Protein AF-A0A804K0Y0-F1 (afdb_monomer)

pLDDT: mean 95.01, std 5.69, range [56.31, 98.62]

Sequence (104 aa):
MGLLTDNGPPEWHPASLELKDACRDAAAHCKEKGKNISKVALQYSLMNKEIATILVGMNSPKQVEENVTAALGLSSLGIDQELLHEVETILEPVKNQTWPSGIQ

Mean predicted aligned error: 3.05 Å

Foldseek 3Di:
DPLQFLVFDDPPDQDDPLSSVLSNVLQVLCVVVVHTRVLLVLLVVLVPPVDPDDDDDDDDPVVVVVSVCSNVCCVPVNHPPVSNVVSCVSCVVVPPPDGDDDDD

InterPro domains:
  IPR020471 Aldo-keto reductase [PTHR42686] (1-102)
  IPR023210 NADP-dependent oxidoreductase domain [PF00248] (19-71)
  IPR036812 NAD(P)-dependent oxidoreductase domain superfamily [G3DSA:3.20.20.100] (1-98)
  IPR036812 NAD(P)-dependent oxidoreductase domain superfamily [SSF51430] (2-96)

Structure (mmCIF, N/CA/C/O backbone):
data_AF-A0A804K0Y0-F1
#
_entry.id   AF-A0A804K0Y0-F1
#
loop_
_atom_site.group_PDB
_atom_site.id
_atom_site.type_symbol
_atom_site.label_atom_id
_atom_site.label_alt_id
_atom_site.label_comp_id
_atom_site.label_asym_id
_atom_site.label_entity_id
_atom_site.label_seq_id
_atom_site.pdbx_PDB_ins_code
_atom_site.Cartn_x
_atom_site.Cartn_y
_atom_site.Cartn_z
_atom_site.occupancy
_atom_site.B_iso_or_equiv
_atom_site.auth_seq_id
_atom_site.auth_comp_id
_atom_site.auth_asym_id
_atom_site.auth_atom_id
_atom_site.pdbx_PDB_model_num
ATOM 1 N N . MET A 1 1 ? 8.049 -0.816 -1.013 1.00 74.94 1 MET A N 1
ATOM 2 C CA . MET A 1 1 ? 8.321 -0.913 -2.462 1.00 74.94 1 MET A CA 1
ATOM 3 C C . MET A 1 1 ? 7.151 -0.239 -3.181 1.00 74.94 1 MET A C 1
ATOM 5 O O . MET A 1 1 ? 6.136 -0.879 -3.382 1.00 74.94 1 MET A O 1
ATOM 9 N N . GLY A 1 2 ? 7.223 1.085 -3.367 1.00 92.69 2 GLY A N 1
ATOM 10 C CA . GLY A 1 2 ? 6.100 2.042 -3.454 1.00 92.69 2 GLY A CA 1
ATOM 11 C C . GLY A 1 2 ? 5.099 1.960 -4.618 1.00 92.69 2 GLY A C 1
ATOM 12 O O . GLY A 1 2 ? 4.607 3.004 -5.023 1.00 92.69 2 GLY A O 1
ATOM 13 N N . LEU A 1 3 ? 4.773 0.774 -5.141 1.00 96.06 3 LEU A N 1
ATOM 14 C CA . LEU A 1 3 ? 3.773 0.597 -6.204 1.00 96.06 3 LEU A CA 1
ATOM 15 C C . LEU A 1 3 ? 2.431 1.267 -5.880 1.00 96.06 3 LEU A C 1
ATOM 17 O O . LEU A 1 3 ? 1.951 2.075 -6.661 1.00 96.06 3 LEU A O 1
ATOM 21 N N . LEU A 1 4 ? 1.869 0.985 -4.704 1.00 96.62 4 LEU A N 1
ATOM 22 C CA . LEU A 1 4 ? 0.617 1.584 -4.230 1.00 96.62 4 LEU A CA 1
ATOM 23 C C . LEU A 1 4 ? 0.896 2.802 -3.340 1.00 96.62 4 LEU A C 1
ATOM 25 O O . LEU A 1 4 ? 0.469 2.857 -2.188 1.00 96.62 4 LEU A O 1
ATOM 29 N N . THR A 1 5 ? 1.672 3.757 -3.855 1.00 95.56 5 THR A N 1
ATOM 30 C CA . THR A 1 5 ? 1.928 5.052 -3.205 1.00 95.56 5 THR A CA 1
ATOM 31 C C . THR A 1 5 ? 1.896 6.172 -4.236 1.00 95.56 5 THR A C 1
ATOM 33 O O . THR A 1 5 ? 2.192 5.937 -5.404 1.00 95.56 5 THR A O 1
ATOM 36 N N . ASP A 1 6 ? 1.618 7.403 -3.805 1.00 92.19 6 ASP A N 1
ATOM 37 C CA . ASP A 1 6 ? 1.505 8.558 -4.713 1.00 92.19 6 ASP A CA 1
ATOM 38 C C . ASP A 1 6 ? 2.806 8.861 -5.481 1.00 92.19 6 ASP A C 1
ATOM 40 O O . ASP A 1 6 ? 2.768 9.435 -6.566 1.00 92.19 6 ASP A O 1
ATOM 44 N N . ASN A 1 7 ? 3.958 8.477 -4.919 1.00 91.31 7 ASN A N 1
ATOM 45 C CA . ASN A 1 7 ? 5.273 8.684 -5.532 1.00 91.31 7 ASN A CA 1
ATOM 46 C C . ASN A 1 7 ? 5.698 7.529 -6.451 1.00 91.31 7 ASN A C 1
ATOM 48 O O . ASN A 1 7 ? 6.714 7.644 -7.133 1.00 91.31 7 ASN A O 1
ATOM 52 N N . GLY A 1 8 ? 4.954 6.422 -6.456 1.00 94.06 8 GLY A N 1
ATOM 53 C CA . GLY A 1 8 ? 5.306 5.229 -7.212 1.00 94.06 8 GLY A CA 1
ATOM 54 C C . GLY A 1 8 ? 6.555 4.495 -6.696 1.00 94.06 8 GLY A C 1
ATOM 55 O O . GLY A 1 8 ? 7.171 4.856 -5.682 1.00 94.06 8 GLY A O 1
ATOM 56 N N . PRO A 1 9 ? 6.922 3.386 -7.359 1.00 95.00 9 PRO A N 1
ATOM 57 C CA . PRO A 1 9 ? 8.120 2.632 -7.031 1.00 95.00 9 PRO A CA 1
ATOM 58 C C . PRO A 1 9 ? 9.383 3.321 -7.588 1.00 95.00 9 PRO A C 1
ATOM 60 O O . PRO A 1 9 ? 9.305 4.065 -8.560 1.00 95.00 9 PRO A O 1
ATOM 63 N N . PRO A 1 10 ? 10.573 3.036 -7.033 1.00 92.50 10 PRO A N 1
ATOM 64 C CA . PRO A 1 10 ? 11.835 3.479 -7.625 1.00 92.50 10 PRO A CA 1
ATOM 65 C C . PRO A 1 10 ? 12.117 2.777 -8.965 1.00 92.50 10 PRO A C 1
ATOM 67 O O . PRO A 1 10 ? 11.645 1.663 -9.198 1.00 92.50 10 PRO A O 1
ATOM 70 N N . GLU A 1 11 ? 12.968 3.378 -9.802 1.00 92.50 11 GLU A N 1
ATOM 71 C CA . GLU A 1 11 ? 13.318 2.865 -11.143 1.00 92.50 11 GLU A CA 1
ATOM 72 C C . GLU A 1 11 ? 13.789 1.402 -11.146 1.00 92.50 11 GLU A C 1
ATOM 74 O O . GLU A 1 11 ? 13.393 0.606 -11.996 1.00 92.50 11 GLU A O 1
ATOM 79 N N . TRP A 1 12 ? 14.578 1.009 -10.141 1.00 91.81 12 TRP A N 1
ATOM 80 C CA . TRP A 1 12 ? 15.135 -0.342 -10.005 1.00 91.81 12 TRP A CA 1
ATOM 81 C C . TRP A 1 12 ? 14.116 -1.413 -9.583 1.00 91.81 12 TRP A C 1
ATOM 83 O O . TRP A 1 12 ? 14.483 -2.573 -9.403 1.00 91.81 12 TRP A O 1
ATOM 93 N N . HIS A 1 13 ? 12.845 -1.061 -9.377 1.00 94.25 13 HIS A N 1
ATOM 94 C CA . HIS A 1 13 ? 11.834 -2.004 -8.907 1.00 94.25 13 HIS A CA 1
ATOM 95 C C . HIS A 1 13 ? 11.612 -3.156 -9.915 1.00 94.25 13 HIS A C 1
ATOM 97 O O . HIS A 1 13 ? 11.388 -2.878 -11.094 1.00 94.25 13 HIS A O 1
ATOM 103 N N . PRO A 1 14 ? 11.593 -4.432 -9.479 1.00 94.69 14 PRO A N 1
ATOM 104 C CA . PRO A 1 14 ? 11.593 -5.603 -10.373 1.00 94.69 14 PRO A CA 1
ATOM 105 C C . PRO A 1 14 ? 10.231 -5.962 -10.995 1.00 94.69 14 PRO A C 1
ATOM 107 O O . PRO A 1 14 ? 10.165 -6.828 -11.860 1.00 94.69 14 PRO A O 1
ATOM 110 N N . ALA A 1 15 ? 9.139 -5.332 -10.552 1.00 95.62 15 ALA A N 1
ATOM 111 C CA . ALA A 1 15 ? 7.815 -5.492 -11.164 1.00 95.62 15 ALA A CA 1
ATOM 112 C C . ALA A 1 15 ? 7.823 -5.240 -12.681 1.00 95.62 15 ALA A C 1
ATOM 114 O O . ALA A 1 15 ? 8.550 -4.366 -13.166 1.00 95.62 15 ALA A O 1
ATOM 115 N N . SER A 1 16 ? 6.960 -5.964 -13.400 1.00 95.94 16 SER A N 1
ATOM 116 C CA . SER A 1 16 ? 6.697 -5.727 -14.820 1.00 95.94 16 SER A CA 1
ATOM 117 C C . SER A 1 16 ? 6.218 -4.291 -15.059 1.00 95.94 16 SER A C 1
ATOM 119 O O . SER A 1 16 ? 5.677 -3.642 -14.159 1.00 95.94 16 SER A O 1
ATOM 121 N N . LEU A 1 17 ? 6.416 -3.790 -16.282 1.00 96.00 17 LEU A N 1
ATOM 122 C CA . LEU A 1 17 ? 5.899 -2.475 -16.674 1.00 96.00 17 LEU A CA 1
ATOM 123 C C . LEU A 1 17 ? 4.376 -2.423 -16.530 1.00 96.00 17 LEU A C 1
ATOM 125 O O . LEU A 1 17 ? 3.871 -1.492 -15.925 1.00 96.00 17 LEU A O 1
ATOM 129 N N . GLU A 1 18 ? 3.680 -3.479 -16.948 1.00 97.25 18 GLU A N 1
ATOM 130 C CA . GLU A 1 18 ? 2.226 -3.605 -16.817 1.00 97.25 18 GLU A CA 1
ATOM 131 C C . GLU A 1 18 ? 1.745 -3.454 -15.362 1.00 97.25 18 GLU A C 1
ATOM 133 O O . GLU A 1 18 ? 0.830 -2.681 -15.087 1.00 97.25 18 GLU A O 1
ATOM 138 N N . LEU A 1 19 ? 2.408 -4.115 -14.402 1.00 97.62 19 LEU A N 1
ATOM 139 C CA . LEU A 1 19 ? 2.063 -3.996 -12.982 1.00 97.62 19 LEU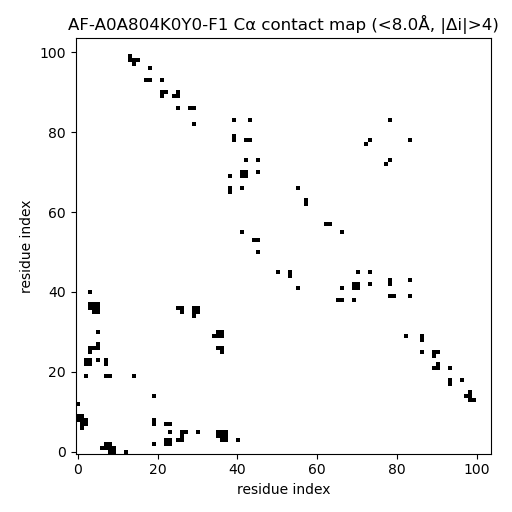 A CA 1
ATOM 140 C C . LEU A 1 19 ? 2.358 -2.594 -12.433 1.00 97.62 19 LEU A C 1
ATOM 142 O O . LEU A 1 19 ? 1.572 -2.060 -11.647 1.00 97.62 19 LEU A O 1
ATOM 146 N N . LYS A 1 20 ? 3.479 -1.983 -12.839 1.00 97.50 20 LYS A N 1
ATOM 147 C CA . LYS A 1 20 ? 3.813 -0.598 -12.467 1.00 97.50 20 LYS A CA 1
ATOM 148 C C . LYS A 1 20 ? 2.786 0.389 -13.021 1.00 97.50 20 LYS A C 1
ATOM 150 O O . LYS A 1 20 ? 2.375 1.290 -12.294 1.00 97.50 20 LYS A O 1
ATOM 155 N N . ASP A 1 21 ? 2.378 0.201 -14.272 1.00 97.50 21 ASP A N 1
ATOM 156 C CA . ASP A 1 21 ? 1.419 1.048 -14.973 1.00 97.50 21 ASP A CA 1
ATOM 157 C C . ASP A 1 21 ? 0.040 0.971 -14.314 1.00 97.50 21 ASP A C 1
ATOM 159 O O . ASP A 1 21 ? -0.480 2.000 -13.893 1.00 97.50 21 ASP A O 1
ATOM 163 N N . ALA A 1 22 ? -0.487 -0.234 -14.082 1.00 98.31 22 ALA A N 1
ATOM 164 C CA . ALA A 1 22 ? -1.767 -0.417 -13.399 1.00 98.31 22 ALA A CA 1
ATOM 165 C C . ALA A 1 22 ? -1.775 0.190 -11.980 1.00 98.31 22 ALA A C 1
ATOM 167 O O . ALA A 1 22 ? -2.738 0.846 -11.578 1.00 98.31 22 ALA A O 1
ATOM 168 N N . CYS A 1 23 ? -0.685 0.034 -11.215 1.00 98.12 23 CYS A N 1
ATOM 169 C CA . CYS A 1 23 ? -0.574 0.646 -9.887 1.00 98.12 23 CYS A CA 1
ATOM 170 C C . CYS A 1 23 ? -0.514 2.180 -9.952 1.00 98.12 23 CYS A C 1
ATOM 172 O O . CYS A 1 23 ? -1.108 2.852 -9.105 1.00 98.12 23 CYS A O 1
ATOM 174 N N . ARG A 1 24 ? 0.180 2.743 -10.950 1.00 97.94 24 ARG A N 1
ATOM 175 C CA . ARG A 1 24 ? 0.213 4.192 -11.185 1.00 97.94 24 ARG A CA 1
ATOM 176 C C . ARG A 1 24 ? -1.173 4.716 -11.546 1.00 97.94 24 ARG A C 1
ATOM 178 O O . ARG A 1 24 ? -1.573 5.747 -11.010 1.00 97.94 24 ARG A O 1
ATOM 185 N N . ASP A 1 25 ? -1.897 4.018 -12.410 1.00 98.38 25 ASP A N 1
ATOM 186 C CA . ASP A 1 25 ? -3.229 4.426 -12.853 1.00 98.38 25 ASP A CA 1
ATOM 187 C C . ASP A 1 25 ? -4.222 4.385 -11.679 1.00 98.38 25 ASP A C 1
ATOM 189 O O . ASP A 1 25 ? -4.974 5.337 -11.464 1.00 98.38 25 ASP A O 1
ATOM 193 N N . ALA A 1 26 ? -4.138 3.364 -10.818 1.00 98.62 26 ALA A N 1
ATOM 194 C CA . ALA A 1 26 ? -4.914 3.306 -9.580 1.00 98.62 26 ALA A CA 1
ATOM 195 C C . ALA A 1 26 ? -4.569 4.462 -8.620 1.00 98.62 26 ALA A C 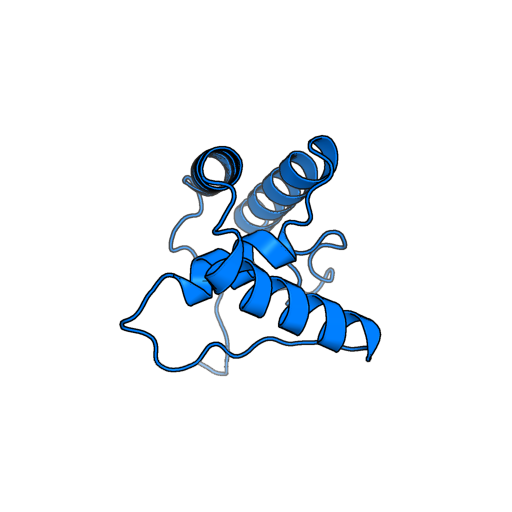1
ATOM 197 O O . ALA A 1 26 ? -5.459 5.048 -7.993 1.00 98.62 26 ALA A O 1
ATOM 198 N N . ALA A 1 27 ? -3.282 4.810 -8.498 1.00 98.44 27 ALA A N 1
ATOM 199 C CA . ALA A 1 27 ? -2.834 5.920 -7.658 1.00 98.44 27 ALA A CA 1
ATOM 200 C C . ALA A 1 27 ? -3.338 7.270 -8.189 1.00 98.44 27 ALA A C 1
ATOM 202 O O . ALA A 1 27 ? -3.813 8.101 -7.410 1.00 98.44 27 ALA A O 1
ATOM 203 N N . ALA A 1 28 ? -3.283 7.470 -9.508 1.00 98.25 28 ALA A N 1
ATOM 204 C CA . ALA A 1 28 ? -3.818 8.651 -10.175 1.00 98.25 28 ALA A CA 1
ATOM 205 C C . ALA A 1 28 ? -5.332 8.779 -9.951 1.00 98.25 28 ALA A C 1
ATOM 207 O O . ALA A 1 28 ? -5.783 9.832 -9.504 1.00 98.25 28 ALA A O 1
ATOM 208 N N . HIS A 1 29 ? -6.085 7.690 -10.132 1.00 98.50 29 HIS A N 1
ATOM 209 C CA . HIS A 1 29 ? -7.529 7.646 -9.882 1.00 98.50 29 HIS A CA 1
ATOM 210 C C . HIS A 1 29 ? -7.890 8.024 -8.438 1.00 98.50 29 HI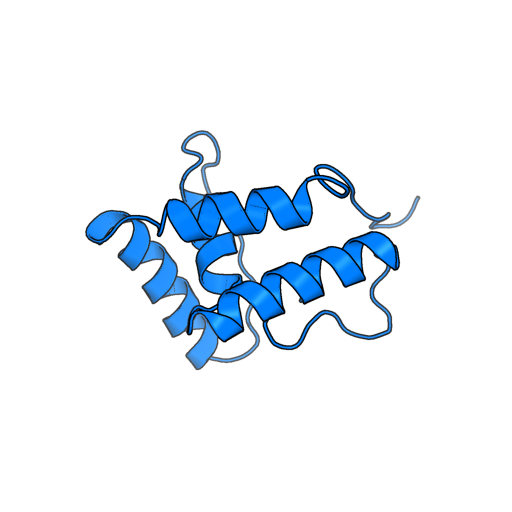S A C 1
ATOM 212 O O . HIS A 1 29 ? -8.749 8.874 -8.197 1.00 98.50 29 HIS A O 1
ATOM 218 N N . CYS A 1 30 ? -7.180 7.466 -7.448 1.00 98.19 30 CYS A N 1
ATOM 219 C CA . CYS A 1 30 ? -7.362 7.862 -6.048 1.00 98.19 30 CYS A CA 1
ATOM 220 C C . CYS A 1 30 ? -7.097 9.360 -5.845 1.00 98.19 30 CYS A C 1
ATOM 222 O O . CYS A 1 30 ? -7.882 10.049 -5.184 1.00 98.19 30 CYS A O 1
ATOM 224 N N . LYS A 1 31 ? -6.007 9.872 -6.427 1.00 97.75 31 LYS A N 1
ATOM 225 C CA . LYS A 1 31 ? -5.590 11.269 -6.290 1.00 97.75 31 LYS A CA 1
ATOM 226 C C . LYS A 1 31 ? -6.596 12.240 -6.910 1.00 97.75 31 LYS A C 1
ATOM 228 O O . LYS A 1 31 ? -6.879 13.267 -6.295 1.00 97.75 31 LYS A O 1
ATOM 233 N N . GLU A 1 32 ? -7.167 11.914 -8.068 1.00 97.88 32 GLU A N 1
ATOM 234 C CA . GLU A 1 32 ? -8.231 12.698 -8.717 1.00 97.88 32 GLU A CA 1
ATOM 235 C C . GLU A 1 32 ? -9.473 12.835 -7.827 1.00 97.88 32 GLU A C 1
ATOM 237 O O . GLU A 1 32 ? -10.115 13.885 -7.804 1.00 97.88 32 GLU A O 1
ATOM 242 N N . LYS A 1 33 ? -9.754 11.817 -7.008 1.00 97.44 33 LYS A N 1
ATOM 243 C CA . LYS A 1 33 ? -10.833 11.829 -6.008 1.00 97.44 33 LYS A CA 1
ATOM 244 C C . LYS A 1 33 ? -10.432 12.438 -4.658 1.00 97.44 33 LYS A C 1
ATOM 246 O O . LYS A 1 33 ? -11.213 12.395 -3.705 1.00 97.44 33 LYS A O 1
ATOM 251 N N . GLY A 1 34 ? -9.225 12.996 -4.541 1.00 97.06 34 GLY A N 1
ATOM 252 C CA . GLY A 1 34 ? -8.706 13.565 -3.293 1.00 97.06 34 GLY A CA 1
ATOM 253 C C . GLY A 1 34 ? -8.420 12.514 -2.215 1.00 97.06 34 GLY A C 1
ATOM 254 O O . GLY A 1 34 ? -8.488 12.808 -1.019 1.00 97.06 34 GLY A O 1
ATOM 255 N N . LYS A 1 35 ? -8.141 11.272 -2.620 1.00 96.69 35 LYS A N 1
ATOM 256 C CA . LYS A 1 35 ? -7.881 10.127 -1.742 1.00 96.69 35 LYS A CA 1
ATOM 257 C C . LYS A 1 35 ? -6.445 9.640 -1.943 1.00 96.69 35 LYS A C 1
ATOM 259 O O . LYS A 1 35 ? -5.842 9.838 -2.989 1.00 96.69 35 LYS A O 1
ATOM 264 N N . ASN A 1 36 ? -5.887 9.003 -0.917 1.00 95.94 36 ASN A N 1
ATOM 265 C CA . ASN A 1 36 ? -4.533 8.451 -0.957 1.00 95.94 36 ASN A CA 1
ATOM 266 C C . ASN A 1 36 ? -4.603 6.930 -1.121 1.00 95.94 36 ASN A C 1
ATOM 268 O O . ASN A 1 36 ? -5.220 6.251 -0.295 1.00 95.94 36 ASN A O 1
ATOM 272 N N . ILE A 1 37 ? -3.951 6.396 -2.154 1.00 97.81 37 ILE A N 1
ATOM 273 C CA . ILE A 1 37 ? -4.003 4.960 -2.458 1.00 97.81 37 ILE A CA 1
ATOM 274 C C . ILE A 1 37 ? -3.361 4.097 -1.367 1.00 97.81 37 ILE A C 1
ATOM 276 O O . ILE A 1 37 ? -3.863 3.019 -1.059 1.00 97.81 37 ILE A O 1
ATOM 280 N N . SER A 1 38 ? -2.309 4.589 -0.709 1.00 96.94 38 SER A N 1
ATOM 281 C CA . SER A 1 38 ? -1.632 3.871 0.381 1.00 96.94 38 SER A CA 1
ATOM 282 C C . SER A 1 38 ? -2.584 3.628 1.556 1.00 96.94 38 SER A C 1
ATOM 284 O O . SER A 1 38 ? -2.567 2.551 2.154 1.00 96.94 38 SER A O 1
ATOM 286 N N . LYS A 1 39 ? -3.469 4.594 1.853 1.00 97.00 39 LYS A N 1
ATOM 287 C CA . LYS A 1 39 ? -4.537 4.420 2.849 1.00 97.00 39 LYS A CA 1
ATOM 288 C C . LYS A 1 39 ? -5.505 3.313 2.431 1.00 97.00 39 LYS A C 1
ATOM 290 O O . LYS A 1 39 ? -5.794 2.446 3.250 1.00 97.00 39 LYS A O 1
ATOM 295 N N . VAL A 1 40 ? -5.986 3.328 1.186 1.00 97.69 40 VAL A N 1
ATOM 296 C CA . VAL A 1 40 ? -6.918 2.307 0.668 1.00 97.69 40 VAL A CA 1
ATOM 297 C C . VAL A 1 40 ? -6.282 0.918 0.739 1.00 97.69 40 VAL A C 1
ATOM 299 O O . VAL A 1 40 ? -6.888 -0.002 1.279 1.00 97.69 40 VAL A O 1
ATOM 302 N N . ALA A 1 41 ? -5.030 0.784 0.295 1.00 97.25 41 ALA A N 1
ATOM 303 C CA . ALA A 1 41 ? -4.286 -0.474 0.310 1.00 97.25 41 ALA A CA 1
ATOM 304 C C . ALA A 1 41 ? -4.089 -1.032 1.733 1.00 97.25 41 ALA A C 1
ATOM 306 O O . ALA A 1 41 ? -4.281 -2.230 1.973 1.00 97.25 41 ALA A O 1
ATOM 307 N N . LEU A 1 42 ? -3.745 -0.171 2.699 1.00 97.19 42 LEU A N 1
ATOM 308 C CA . LEU A 1 42 ? -3.603 -0.574 4.100 1.00 97.19 42 LEU A CA 1
ATOM 309 C C . LEU A 1 42 ? -4.948 -1.002 4.702 1.00 97.19 42 LEU A C 1
ATOM 311 O O . LEU A 1 42 ? -5.029 -2.045 5.349 1.00 97.19 42 LEU A O 1
ATOM 315 N N . GLN A 1 43 ? -6.008 -0.224 4.470 1.00 97.69 43 GLN A N 1
ATOM 316 C CA . GLN A 1 43 ? -7.345 -0.547 4.968 1.00 97.69 43 GLN A CA 1
ATOM 317 C C . GLN A 1 43 ? -7.871 -1.857 4.367 1.00 97.69 43 GLN A C 1
ATOM 319 O O . GLN A 1 43 ? -8.343 -2.708 5.116 1.00 97.69 43 GLN A O 1
ATOM 324 N N . TYR A 1 44 ? -7.709 -2.064 3.058 1.00 97.19 44 TYR A N 1
ATOM 325 C CA . TYR A 1 44 ? -8.049 -3.319 2.381 1.00 97.19 44 TYR A CA 1
ATOM 326 C C . TYR A 1 44 ? -7.338 -4.518 3.024 1.00 97.19 44 TYR A C 1
ATOM 328 O O . TYR A 1 44 ? -7.973 -5.511 3.375 1.00 97.19 44 TYR A O 1
ATOM 336 N N . SER A 1 45 ? -6.032 -4.393 3.280 1.00 96.31 45 SER A N 1
ATOM 337 C CA . SER A 1 45 ? -5.243 -5.458 3.915 1.00 96.31 45 SER A CA 1
ATOM 338 C C . SER A 1 45 ? -5.759 -5.815 5.319 1.00 96.31 45 SER A C 1
ATOM 340 O O . SER A 1 45 ? -5.804 -6.986 5.684 1.0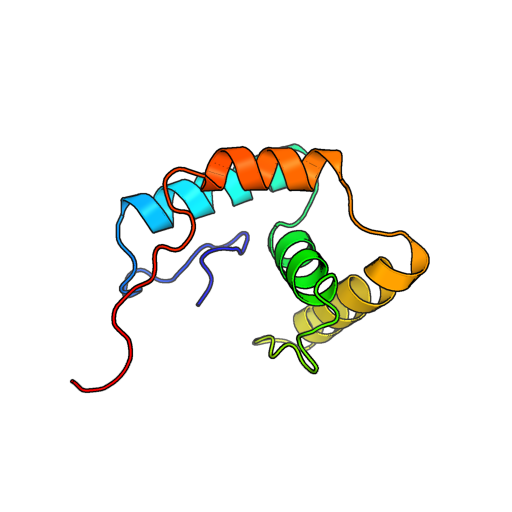0 96.31 45 SER A O 1
ATOM 342 N N . LEU A 1 46 ? -6.202 -4.820 6.096 1.00 97.00 46 LEU A N 1
ATOM 343 C CA . LEU A 1 46 ? -6.742 -4.987 7.457 1.00 97.00 46 LEU A CA 1
ATOM 344 C C . LEU A 1 46 ? -8.194 -5.507 7.508 1.00 97.00 46 LEU A C 1
ATOM 346 O O . LEU A 1 46 ? -8.694 -5.877 8.584 1.00 97.00 46 LEU A O 1
ATOM 350 N N . MET A 1 47 ? -8.907 -5.517 6.377 1.00 96.06 47 MET A N 1
ATOM 351 C CA . MET A 1 47 ? -10.256 -6.086 6.306 1.00 96.06 47 MET A CA 1
ATOM 352 C C . MET A 1 47 ? -10.239 -7.610 6.413 1.00 96.06 47 MET A C 1
ATOM 354 O O . MET A 1 47 ? -11.176 -8.177 6.978 1.00 96.06 47 MET A O 1
ATOM 358 N N . ASN A 1 48 ? -9.177 -8.270 5.939 1.00 95.50 48 ASN A N 1
ATOM 359 C CA . ASN A 1 48 ? -9.054 -9.719 6.035 1.00 95.50 48 ASN A CA 1
ATOM 360 C C . ASN A 1 48 ? -8.743 -10.152 7.480 1.00 95.50 48 ASN A C 1
ATOM 362 O O . ASN A 1 48 ? -7.625 -9.994 7.966 1.00 95.50 48 ASN A O 1
ATOM 366 N N . LYS A 1 49 ? -9.741 -10.730 8.161 1.00 94.00 49 LYS A N 1
ATOM 367 C CA . LYS A 1 49 ? -9.634 -11.176 9.562 1.00 94.00 49 LYS A CA 1
ATOM 368 C C . LYS A 1 49 ? -8.864 -12.484 9.751 1.00 94.00 49 LYS A C 1
ATOM 370 O O . LYS A 1 49 ? -8.550 -12.817 10.889 1.00 94.00 49 LYS A O 1
ATOM 375 N N . GLU A 1 50 ? -8.536 -13.196 8.675 1.00 97.69 50 GLU A N 1
ATOM 376 C CA . GLU A 1 50 ? -7.684 -14.391 8.729 1.00 97.69 50 GLU A CA 1
ATOM 377 C C . GLU A 1 50 ? -6.193 -14.034 8.857 1.00 97.69 50 GLU A C 1
ATOM 379 O O . GLU A 1 50 ? -5.385 -14.863 9.276 1.00 97.69 50 GLU A O 1
ATOM 384 N N . ILE A 1 51 ? -5.815 -12.789 8.541 1.00 96.06 51 ILE A N 1
ATOM 385 C CA . ILE A 1 51 ? -4.440 -12.298 8.652 1.00 96.06 51 ILE A CA 1
ATOM 386 C C . ILE A 1 51 ? -4.257 -11.602 10.006 1.00 96.06 51 ILE A C 1
ATOM 388 O O . ILE A 1 51 ? -4.819 -10.540 10.261 1.00 96.06 51 ILE A O 1
ATOM 392 N N . ALA A 1 52 ? -3.433 -12.189 10.879 1.00 96.88 52 ALA A N 1
ATOM 393 C CA . ALA A 1 52 ? -3.253 -11.706 12.251 1.00 96.88 52 ALA A CA 1
ATOM 394 C C . ALA A 1 52 ? -2.527 -10.352 12.355 1.00 96.88 52 ALA A C 1
ATOM 396 O O . ALA A 1 52 ? -2.766 -9.594 13.294 1.00 96.88 52 ALA A O 1
ATOM 397 N N . THR A 1 53 ? -1.609 -10.055 11.430 1.00 96.38 53 THR A N 1
ATOM 398 C CA . THR A 1 53 ? -0.829 -8.812 11.447 1.00 96.38 53 THR A CA 1
ATOM 399 C C . THR A 1 53 ? -0.481 -8.347 10.039 1.00 96.38 53 THR A C 1
ATOM 401 O O . THR A 1 53 ? -0.203 -9.165 9.163 1.00 96.38 53 THR A O 1
ATOM 404 N N . ILE A 1 54 ? -0.464 -7.029 9.838 1.00 95.69 54 ILE A N 1
ATOM 405 C CA . ILE A 1 54 ? -0.071 -6.382 8.583 1.00 95.69 54 ILE A CA 1
ATOM 406 C C . ILE A 1 54 ? 1.213 -5.595 8.833 1.00 95.69 54 ILE A C 1
ATOM 408 O O . ILE A 1 54 ? 1.235 -4.659 9.631 1.00 95.69 54 ILE A O 1
ATOM 412 N N . LEU A 1 55 ? 2.288 -5.969 8.140 1.00 95.88 55 LEU A N 1
ATOM 413 C CA . LEU A 1 55 ? 3.553 -5.244 8.186 1.00 95.88 55 LEU A CA 1
ATOM 414 C C . LEU A 1 55 ? 3.535 -4.110 7.156 1.00 95.88 55 LEU A C 1
ATOM 416 O O . LEU A 1 55 ? 3.451 -4.359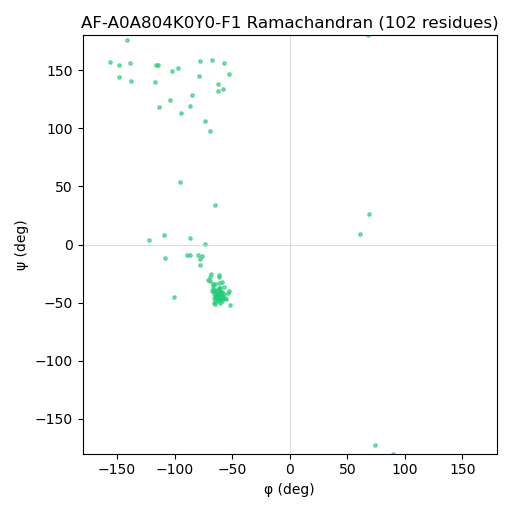 5.955 1.00 95.88 55 LEU A O 1
ATOM 420 N N . VAL A 1 56 ? 3.663 -2.868 7.621 1.00 94.94 56 VAL A N 1
ATOM 421 C CA . VAL A 1 56 ? 3.734 -1.674 6.770 1.00 94.94 56 VAL A CA 1
ATOM 422 C C . VAL A 1 56 ? 5.088 -0.983 6.934 1.00 94.94 56 VAL A C 1
ATOM 424 O O . VAL A 1 56 ? 5.631 -0.912 8.033 1.00 94.94 56 VAL A O 1
ATOM 427 N N . GLY A 1 57 ? 5.656 -0.501 5.827 1.00 92.69 57 GLY A N 1
ATOM 428 C CA . GLY A 1 57 ? 6.919 0.240 5.808 1.00 92.69 57 GLY A CA 1
ATOM 429 C C . GLY A 1 57 ? 6.705 1.754 5.794 1.0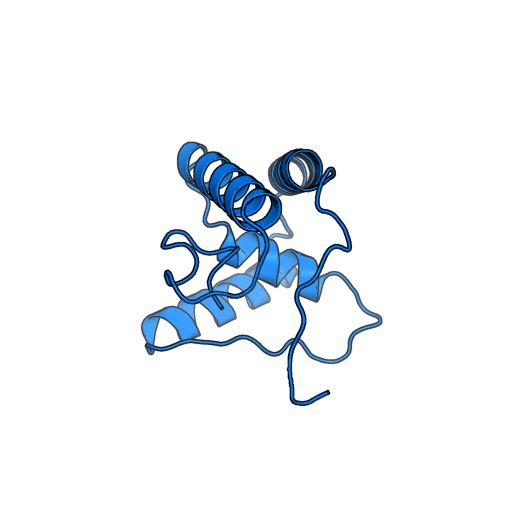0 92.69 57 GLY A C 1
ATOM 430 O O . GLY A 1 57 ? 5.705 2.240 5.273 1.00 92.69 57 GLY A O 1
ATOM 431 N N . MET A 1 58 ? 7.662 2.500 6.343 1.00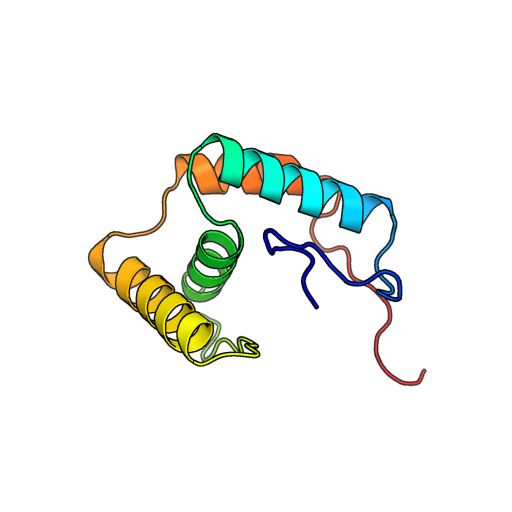 93.88 58 MET A N 1
ATOM 432 C CA . MET A 1 58 ? 7.668 3.966 6.370 1.00 93.88 58 MET A CA 1
ATOM 433 C C . MET A 1 58 ? 9.099 4.496 6.512 1.00 93.88 58 MET A C 1
ATOM 435 O O . MET A 1 58 ? 9.972 3.779 7.002 1.00 93.88 58 MET A O 1
ATOM 439 N N . ASN A 1 59 ? 9.347 5.737 6.090 1.00 92.06 59 ASN A N 1
ATOM 440 C CA . ASN A 1 59 ? 10.662 6.386 6.194 1.00 92.06 59 ASN A CA 1
ATOM 441 C C . ASN A 1 59 ? 10.644 7.707 6.983 1.00 92.06 59 ASN A C 1
ATOM 443 O O . ASN A 1 59 ? 11.666 8.385 7.068 1.00 92.06 59 ASN A O 1
ATOM 447 N N . SER A 1 60 ? 9.495 8.084 7.550 1.00 95.56 60 SER A N 1
ATOM 448 C CA . SER A 1 60 ? 9.340 9.311 8.330 1.00 95.56 60 SER A CA 1
ATOM 449 C C . SER A 1 60 ? 8.298 9.150 9.443 1.00 95.56 60 SER A C 1
ATOM 451 O O . SER A 1 60 ? 7.366 8.358 9.288 1.00 95.56 60 SER A O 1
ATOM 453 N N . PRO A 1 61 ? 8.396 9.928 10.539 1.00 98.00 61 PRO A N 1
ATOM 454 C CA . PRO A 1 61 ? 7.380 9.939 11.595 1.00 98.00 61 PRO A CA 1
ATOM 455 C C . PRO A 1 61 ? 5.977 10.292 11.085 1.00 98.00 61 PRO A C 1
ATOM 457 O O . PRO A 1 61 ? 5.002 9.675 11.493 1.00 98.00 61 PRO A O 1
ATOM 460 N N . LYS A 1 62 ? 5.873 11.210 10.116 1.00 96.81 62 LYS A N 1
ATOM 461 C CA . LYS A 1 62 ? 4.596 11.583 9.489 1.00 96.81 62 LYS A CA 1
ATOM 462 C C . LYS A 1 62 ? 3.875 10.377 8.878 1.00 96.81 62 LYS A C 1
ATOM 464 O O . LYS A 1 62 ? 2.677 10.214 9.063 1.00 96.81 62 LYS A O 1
ATOM 469 N N . GLN A 1 63 ? 4.608 9.493 8.203 1.00 95.75 63 GLN A N 1
ATOM 470 C CA . GLN A 1 63 ? 4.030 8.274 7.634 1.00 95.75 63 GLN A CA 1
ATOM 471 C C . GLN A 1 63 ? 3.602 7.260 8.704 1.00 95.75 63 GLN A C 1
ATOM 473 O O . GLN A 1 63 ? 2.666 6.499 8.473 1.00 95.75 63 GLN A O 1
ATOM 478 N N . VAL A 1 64 ? 4.243 7.253 9.882 1.00 97.31 64 VAL A N 1
ATOM 479 C CA . VAL A 1 64 ? 3.765 6.461 11.031 1.00 97.31 64 VAL A CA 1
ATOM 480 C C . VAL A 1 64 ? 2.361 6.930 11.412 1.00 97.31 64 VAL A C 1
ATOM 482 O O . VAL A 1 64 ? 1.445 6.115 11.507 1.00 97.31 64 VAL A O 1
ATOM 485 N N . GLU A 1 65 ? 2.181 8.241 11.580 1.00 98.06 65 GLU A N 1
ATOM 486 C CA . GLU A 1 65 ? 0.892 8.841 11.939 1.00 98.06 65 GLU A CA 1
ATOM 487 C C . GLU A 1 65 ? -0.177 8.578 10.871 1.00 98.06 65 GLU A C 1
ATOM 489 O O . GLU A 1 65 ? -1.307 8.213 11.205 1.00 98.06 65 GLU A O 1
ATOM 494 N N . GLU A 1 66 ? 0.177 8.693 9.588 1.00 96.50 66 GLU A N 1
ATOM 495 C CA . GLU A 1 66 ? -0.719 8.400 8.463 1.00 96.50 66 GLU A CA 1
ATOM 496 C C . GLU A 1 66 ? -1.163 6.926 8.457 1.00 96.50 66 GLU A C 1
ATOM 498 O O . GLU A 1 66 ? -2.360 6.646 8.335 1.00 96.50 66 GLU A O 1
ATOM 503 N N . ASN A 1 67 ? -0.235 5.984 8.669 1.00 96.81 67 ASN A N 1
ATOM 504 C CA . ASN A 1 67 ? -0.531 4.549 8.740 1.00 96.81 67 ASN A CA 1
ATOM 505 C C . ASN A 1 67 ? -1.433 4.204 9.937 1.00 96.81 67 ASN A C 1
ATOM 507 O O . ASN A 1 67 ? -2.422 3.483 9.783 1.00 96.81 67 ASN A O 1
ATOM 511 N N . VAL A 1 68 ? -1.135 4.743 11.125 1.00 97.25 68 VAL A N 1
ATOM 512 C CA . VAL A 1 68 ? -1.959 4.539 12.331 1.00 97.25 68 VAL A CA 1
ATOM 513 C C . VAL A 1 68 ? -3.356 5.128 12.132 1.00 97.25 68 VAL A C 1
ATOM 515 O O . VAL A 1 68 ? -4.354 4.470 12.429 1.00 97.25 68 VAL A O 1
ATOM 518 N N . THR A 1 69 ? -3.447 6.331 11.564 1.00 97.50 69 THR A N 1
ATOM 519 C CA . THR A 1 69 ? -4.728 6.992 11.275 1.00 97.50 69 THR A CA 1
ATOM 520 C C . THR A 1 69 ? -5.561 6.189 10.278 1.00 97.50 69 THR A C 1
ATOM 522 O O . THR A 1 69 ? -6.765 6.022 10.476 1.00 97.50 69 THR A O 1
ATOM 525 N N . ALA A 1 70 ? -4.946 5.651 9.222 1.00 96.56 70 ALA A N 1
ATOM 526 C CA . ALA A 1 70 ? -5.621 4.786 8.258 1.00 96.56 70 ALA A CA 1
ATOM 527 C C . ALA A 1 70 ? -6.173 3.506 8.914 1.00 96.56 70 ALA A C 1
ATOM 529 O O . ALA A 1 70 ? -7.333 3.151 8.680 1.00 96.56 70 ALA A O 1
ATOM 530 N N . ALA A 1 71 ? -5.380 2.859 9.775 1.00 96.38 71 ALA A N 1
ATOM 531 C CA . ALA A 1 71 ? -5.776 1.648 10.490 1.00 96.38 71 ALA A CA 1
ATOM 532 C C . ALA A 1 71 ? -6.935 1.895 11.474 1.00 96.38 71 ALA A C 1
ATOM 534 O O . ALA A 1 71 ? -7.940 1.185 11.437 1.00 96.38 71 ALA A O 1
ATOM 535 N N . LEU A 1 72 ? -6.844 2.932 12.313 1.00 96.56 72 LEU A N 1
ATOM 536 C CA . LEU A 1 72 ? -7.913 3.302 13.253 1.00 96.56 72 LEU A CA 1
ATOM 537 C C . LEU A 1 72 ? -9.174 3.803 12.529 1.00 96.56 72 LEU A C 1
ATOM 539 O O . LEU A 1 72 ? -10.302 3.545 12.962 1.00 96.56 72 LEU A O 1
ATOM 543 N N . GLY A 1 73 ? -8.983 4.491 11.402 1.00 95.25 73 GLY A N 1
ATOM 544 C CA . GLY A 1 73 ? -10.057 4.964 10.537 1.00 95.25 73 GLY A CA 1
ATOM 545 C C . GLY A 1 73 ? -10.897 3.827 9.958 1.00 95.25 73 GLY A C 1
ATOM 546 O O . GLY A 1 73 ? -12.102 3.994 9.817 1.00 95.25 73 GLY A O 1
ATOM 547 N N . LEU A 1 74 ? -10.310 2.655 9.687 1.00 94.25 74 LEU A N 1
ATOM 548 C CA . LEU A 1 74 ? -11.072 1.497 9.203 1.00 94.25 74 LEU A CA 1
ATOM 549 C C . LEU A 1 74 ? -12.105 1.021 10.231 1.00 94.25 74 LEU A C 1
ATOM 551 O O . LEU A 1 74 ? -13.255 0.784 9.878 1.00 94.25 74 LEU A O 1
ATOM 555 N N . SER A 1 75 ? -11.712 0.903 11.501 1.00 88.62 75 SER A N 1
ATOM 556 C CA . SER A 1 75 ? -12.599 0.416 12.567 1.00 88.62 75 SER A CA 1
ATOM 557 C C . SER A 1 75 ? -13.734 1.386 12.905 1.00 88.62 75 SER A C 1
ATOM 559 O O . SER A 1 75 ? -14.761 0.961 13.422 1.00 88.62 75 SER A O 1
ATOM 561 N N . SER A 1 76 ? -13.538 2.682 12.652 1.00 90.88 76 SER A N 1
ATOM 562 C CA . SER A 1 76 ? -14.477 3.745 13.032 1.00 90.88 76 SER A CA 1
ATOM 563 C C . SER A 1 76 ? -15.349 4.228 11.872 1.00 90.88 76 SER A C 1
ATOM 565 O O . SER A 1 76 ? -16.553 4.393 12.044 1.00 90.88 76 SER A O 1
ATOM 567 N N . LEU A 1 77 ? -14.753 4.455 10.701 1.00 90.81 77 LEU A N 1
ATOM 568 C CA . LEU A 1 77 ? -15.404 5.046 9.526 1.00 90.81 77 LEU A CA 1
ATOM 569 C C . LEU A 1 77 ? -15.636 4.032 8.399 1.00 90.81 77 LEU A C 1
ATOM 571 O O . LEU A 1 77 ? -16.346 4.337 7.444 1.00 90.81 77 LEU A O 1
ATOM 575 N N . GLY A 1 78 ? -15.034 2.845 8.490 1.00 93.00 78 GLY A N 1
ATOM 576 C CA . GLY A 1 78 ? -15.003 1.888 7.392 1.00 93.00 78 GLY A CA 1
ATOM 577 C C . GLY A 1 78 ? -14.031 2.289 6.279 1.00 93.00 78 GLY A C 1
ATOM 578 O O . GLY A 1 78 ? -13.231 3.224 6.400 1.00 93.00 78 GLY A O 1
ATOM 579 N N . ILE A 1 79 ? -14.088 1.533 5.184 1.00 95.69 79 ILE A N 1
ATOM 580 C CA . ILE A 1 79 ? -13.403 1.850 3.929 1.00 95.69 79 ILE A CA 1
ATOM 581 C C . ILE A 1 79 ? -14.412 2.428 2.933 1.00 95.69 79 ILE A C 1
ATOM 583 O O . ILE A 1 79 ? -15.593 2.078 2.950 1.00 95.69 79 ILE A O 1
ATOM 587 N N . ASP A 1 80 ? -13.931 3.302 2.057 1.00 96.56 80 ASP A N 1
ATOM 588 C CA . ASP A 1 80 ? -14.684 3.829 0.922 1.00 96.56 80 ASP A CA 1
ATOM 589 C C . ASP A 1 80 ? -14.906 2.706 -0.109 1.00 96.56 80 ASP A C 1
ATOM 591 O O . ASP A 1 80 ? -13.995 2.354 -0.855 1.00 96.56 80 ASP A O 1
ATOM 595 N N . GLN A 1 81 ? -16.088 2.081 -0.076 1.00 97.31 81 GLN A N 1
ATOM 596 C CA . GLN A 1 81 ? -16.402 0.887 -0.875 1.00 97.31 81 GLN A CA 1
ATOM 597 C C . GLN A 1 81 ? -16.442 1.171 -2.378 1.00 97.31 81 GLN A C 1
ATOM 599 O O . GLN A 1 81 ? -16.025 0.331 -3.170 1.00 97.31 81 GLN A O 1
ATOM 604 N N . GLU A 1 82 ? -16.926 2.350 -2.770 1.00 98.12 82 GLU A N 1
ATOM 605 C CA . GLU A 1 82 ? -16.972 2.755 -4.176 1.00 98.12 82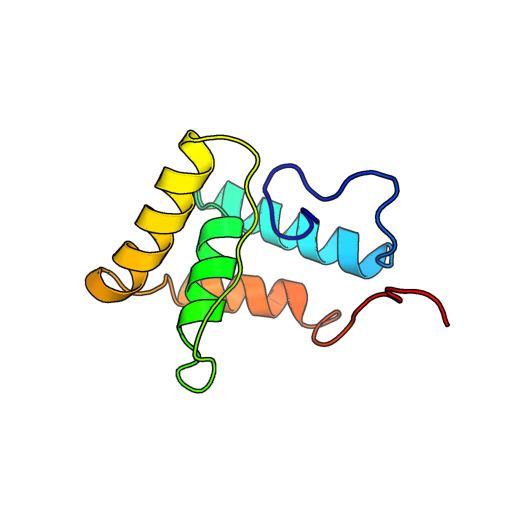 GLU A CA 1
ATOM 606 C C . GLU A 1 82 ? -15.552 2.920 -4.717 1.00 98.12 82 GLU A C 1
ATOM 608 O O . GLU A 1 82 ? -15.195 2.299 -5.716 1.00 98.12 82 GLU A O 1
ATOM 613 N N . LEU A 1 83 ? -14.708 3.666 -3.997 1.00 98.25 83 LEU A N 1
ATOM 614 C CA . LEU A 1 83 ? -13.308 3.831 -4.376 1.00 98.25 83 LEU A CA 1
ATOM 615 C C . LEU A 1 83 ? -12.557 2.496 -4.403 1.00 98.25 83 LEU A C 1
ATOM 617 O O . LEU A 1 83 ? -11.741 2.273 -5.296 1.00 98.25 83 LEU A O 1
ATOM 621 N N . LEU A 1 84 ? -12.811 1.613 -3.430 1.00 98.38 84 LEU A N 1
ATOM 622 C CA . LEU A 1 84 ? -12.193 0.291 -3.399 1.00 98.38 84 LEU A CA 1
ATOM 623 C C . LEU A 1 84 ? -12.532 -0.497 -4.669 1.00 98.38 84 LEU A C 1
ATOM 625 O O . LEU A 1 84 ? -11.622 -1.011 -5.314 1.00 98.38 84 LEU A O 1
ATOM 629 N N . HIS A 1 85 ? -13.808 -0.546 -5.050 1.00 98.50 85 HIS A N 1
ATOM 630 C CA . HIS A 1 85 ? -14.250 -1.271 -6.238 1.00 98.50 85 HIS A CA 1
ATOM 631 C C . HIS A 1 85 ? -13.628 -0.719 -7.532 1.00 98.50 85 HIS A C 1
ATOM 633 O O . HIS A 1 85 ? -13.233 -1.478 -8.420 1.00 98.50 85 HIS A O 1
ATOM 639 N N . GLU A 1 86 ? -13.495 0.603 -7.640 1.00 98.62 86 GLU A N 1
ATOM 640 C CA . GLU A 1 86 ? -12.827 1.241 -8.777 1.00 98.62 86 GLU A CA 1
ATOM 641 C C . GLU A 1 86 ? -11.340 0.873 -8.839 1.00 98.62 86 GLU A C 1
ATOM 643 O O . GLU A 1 86 ? -10.835 0.518 -9.904 1.00 98.62 86 GLU A O 1
ATOM 648 N N . VAL A 1 87 ? -10.645 0.891 -7.697 1.00 98.62 87 VAL A N 1
ATOM 649 C CA . VAL A 1 87 ? -9.238 0.471 -7.605 1.00 98.62 87 VAL A CA 1
ATOM 650 C C . VAL A 1 87 ? -9.079 -1.006 -7.969 1.00 98.62 87 VAL A C 1
ATOM 652 O O . VAL A 1 87 ? -8.177 -1.347 -8.731 1.00 98.62 87 VAL A O 1
ATOM 655 N N . GLU A 1 88 ? -9.956 -1.883 -7.479 1.00 98.31 88 GLU A N 1
ATOM 656 C CA . GLU A 1 88 ? -9.957 -3.303 -7.850 1.00 98.31 88 GLU A CA 1
ATOM 657 C C . GLU A 1 88 ? -10.167 -3.493 -9.353 1.00 98.31 88 GLU A C 1
ATOM 659 O O . GLU A 1 88 ? -9.471 -4.297 -9.963 1.00 98.31 88 GLU A O 1
ATOM 664 N N . THR A 1 89 ? -11.059 -2.710 -9.963 1.00 98.62 89 THR A N 1
ATOM 665 C CA . THR A 1 89 ? -11.313 -2.754 -11.410 1.00 98.62 89 THR A CA 1
ATOM 666 C C . THR A 1 89 ? -10.076 -2.353 -12.213 1.00 98.62 89 THR A C 1
ATOM 668 O O . THR A 1 89 ? -9.739 -3.020 -13.191 1.00 98.62 89 THR A O 1
ATOM 671 N N . ILE A 1 90 ? -9.367 -1.300 -11.791 1.00 98.62 90 ILE A N 1
ATOM 672 C CA . ILE A 1 90 ? -8.119 -0.859 -12.436 1.00 98.62 90 ILE A CA 1
ATOM 673 C C . ILE A 1 90 ? -7.029 -1.933 -12.316 1.00 98.62 90 ILE A C 1
ATOM 675 O O . ILE A 1 90 ? -6.269 -2.160 -13.256 1.00 98.62 90 ILE A O 1
ATOM 679 N N . LEU A 1 91 ? -6.950 -2.605 -11.165 1.00 98.44 91 LEU A N 1
ATOM 680 C CA . LEU A 1 91 ? -5.917 -3.601 -10.879 1.00 98.44 91 LEU A CA 1
ATOM 681 C C . LEU A 1 91 ? -6.264 -5.017 -11.362 1.00 98.44 91 LEU A C 1
ATOM 683 O O . LEU A 1 91 ? -5.391 -5.884 -11.335 1.00 98.44 91 LEU A O 1
ATOM 687 N N . GLU A 1 92 ? -7.492 -5.273 -11.815 1.00 98.31 92 GLU A N 1
ATOM 688 C CA . GLU A 1 92 ? -7.958 -6.608 -12.207 1.00 98.31 92 GLU A CA 1
ATOM 689 C C . GLU A 1 92 ? -7.048 -7.307 -13.242 1.00 98.31 92 GLU A C 1
ATOM 691 O O . GLU A 1 92 ? -6.732 -8.479 -13.028 1.00 98.31 92 GLU A O 1
ATOM 696 N N . PRO A 1 93 ? -6.520 -6.636 -14.292 1.00 98.00 93 PRO A N 1
ATOM 697 C CA . PRO A 1 93 ? -5.620 -7.278 -15.260 1.00 98.00 93 PRO A CA 1
ATOM 698 C C . PRO A 1 93 ? -4.316 -7.811 -14.644 1.00 98.00 93 PRO A C 1
ATOM 700 O O . PRO A 1 93 ? -3.740 -8.786 -15.129 1.00 98.00 93 PRO A O 1
ATOM 703 N N . VAL A 1 94 ? -3.855 -7.189 -13.555 1.00 97.75 94 VAL A N 1
ATOM 704 C CA . VAL A 1 94 ? -2.584 -7.506 -12.883 1.00 97.75 94 VAL A CA 1
ATOM 705 C C . VAL A 1 94 ? -2.778 -8.194 -11.533 1.00 97.75 94 VAL A C 1
ATOM 707 O O . VAL A 1 94 ? -1.826 -8.394 -10.773 1.00 97.75 94 VAL A O 1
ATOM 710 N N . LYS A 1 95 ? -4.013 -8.578 -11.213 1.00 96.06 95 LYS A N 1
ATOM 711 C CA . LYS A 1 95 ? -4.357 -9.204 -9.941 1.00 96.06 95 LYS A CA 1
ATOM 712 C C . LYS A 1 95 ? -3.632 -10.533 -9.775 1.00 96.06 95 LYS A C 1
ATOM 714 O O . LYS A 1 95 ? -3.529 -11.331 -10.701 1.00 96.06 95 LYS A O 1
ATOM 719 N N . ASN A 1 96 ? -3.136 -10.773 -8.563 1.00 94.88 96 ASN A N 1
ATOM 720 C CA . ASN A 1 96 ? -2.319 -11.938 -8.205 1.00 94.88 96 ASN A CA 1
ATOM 721 C C . ASN A 1 96 ? -0.986 -12.057 -8.969 1.00 94.88 96 ASN A C 1
ATOM 723 O O . ASN A 1 96 ? -0.301 -13.072 -8.830 1.00 94.88 96 ASN A O 1
ATOM 727 N N . GLN A 1 97 ? -0.579 -11.038 -9.731 1.00 95.25 97 GLN A N 1
ATOM 728 C CA . GLN A 1 97 ? 0.775 -10.971 -10.265 1.00 95.25 97 GLN A CA 1
ATOM 729 C C . GLN A 1 97 ? 1.747 -10.497 -9.179 1.00 95.25 97 GLN A C 1
ATOM 731 O O . GLN A 1 97 ? 1.429 -9.669 -8.326 1.00 95.25 97 GLN A O 1
ATOM 736 N N . THR A 1 98 ? 2.963 -11.029 -9.221 1.00 93.25 98 THR A N 1
ATOM 737 C CA . THR A 1 98 ? 4.066 -10.638 -8.341 1.00 93.25 98 THR A CA 1
ATOM 738 C C . THR A 1 98 ? 5.367 -10.625 -9.137 1.00 93.25 98 THR A C 1
ATOM 740 O O . THR A 1 98 ? 5.394 -10.973 -10.318 1.00 93.25 98 THR A O 1
ATOM 743 N N . TRP A 1 99 ? 6.457 -10.217 -8.501 1.00 92.44 99 TRP A N 1
ATOM 744 C CA . TRP A 1 99 ? 7.799 -10.238 -9.072 1.00 92.44 99 TRP A CA 1
ATOM 745 C C . TRP A 1 99 ? 8.702 -11.217 -8.310 1.00 92.44 99 TRP A C 1
ATOM 747 O O . TRP A 1 99 ? 8.481 -11.461 -7.121 1.00 92.44 99 TRP A O 1
ATOM 757 N N . PRO A 1 100 ? 9.754 -11.754 -8.953 1.00 86.88 100 PRO A N 1
ATOM 758 C CA . PRO A 1 100 ? 10.760 -12.553 -8.264 1.00 86.88 100 PRO A CA 1
ATOM 759 C C . PRO A 1 100 ? 11.418 -11.767 -7.121 1.00 86.88 100 PRO A C 1
ATOM 761 O O . PRO A 1 100 ? 11.824 -10.616 -7.295 1.00 86.88 100 PRO A O 1
ATOM 764 N N . SER A 1 101 ? 11.550 -12.392 -5.952 1.00 82.62 101 SER A N 1
ATOM 765 C CA . SER A 1 101 ? 12.225 -11.822 -4.781 1.00 82.62 101 SER A CA 1
ATOM 766 C C . SER A 1 101 ? 13.096 -12.872 -4.094 1.00 82.62 101 SER A C 1
ATOM 768 O O . SER A 1 101 ? 12.653 -14.008 -3.939 1.00 82.62 101 SER A O 1
ATOM 770 N N . GLY A 1 102 ? 14.284 -12.481 -3.622 1.00 80.06 102 GLY A N 1
ATOM 771 C CA . GLY A 1 102 ? 15.247 -13.389 -2.983 1.00 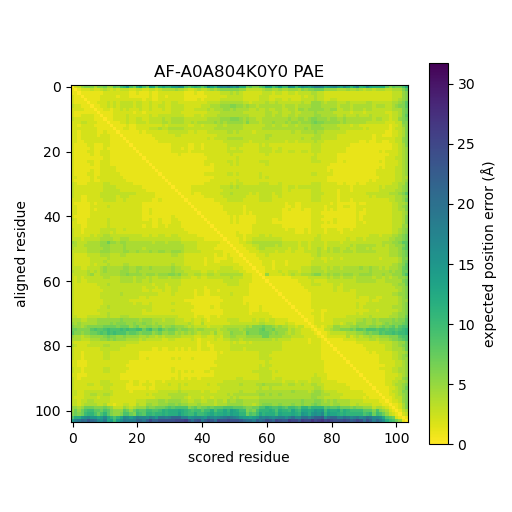80.06 102 GLY A CA 1
ATOM 772 C C . GLY A 1 102 ? 16.235 -14.030 -3.966 1.00 80.06 102 GLY A C 1
ATOM 773 O O . GLY A 1 102 ? 16.215 -13.733 -5.158 1.00 80.06 102 GLY A O 1
ATOM 774 N N . ILE A 1 103 ? 17.137 -14.867 -3.444 1.00 74.25 103 ILE A N 1
ATOM 775 C CA . ILE A 1 103 ? 18.079 -15.666 -4.244 1.00 74.25 103 ILE A CA 1
ATOM 776 C C . ILE A 1 103 ? 17.351 -16.955 -4.653 1.00 74.25 103 ILE A C 1
ATOM 778 O O . ILE A 1 103 ? 16.756 -17.599 -3.789 1.00 74.25 103 ILE A O 1
ATOM 782 N N . GLN A 1 104 ? 17.367 -17.282 -5.949 1.00 56.31 104 GLN A N 1
ATOM 783 C CA . GLN A 1 104 ? 16.914 -18.579 -6.473 1.00 56.31 104 GLN A CA 1
ATOM 784 C C . GLN A 1 104 ? 17.928 -19.682 -6.184 1.00 56.31 104 GLN A C 1
ATOM 786 O O . GLN A 1 104 ? 19.142 -19.406 -6.316 1.00 56.31 104 GLN A O 1
#

Secondary structure (DSSP, 8-state):
--TTSTT---TT--S-HHHHHHHHHHHHHHHHTT--HHHHHHHHHHH-TT--------SSHHHHHHHHHHHHHHHHH---HHHHHHHHHHHGGGTT-----S--

Organism: Musa acuminata subsp. malaccensis (NCBI:txid214687)

Radius of gyration: 13.96 Å; Cα contacts (8 Å, |Δi|>4): 89; chains: 1; bounding box: 35×32×30 Å

Solvent-accessible surface area (backbone atoms only — not comparable to full-atom values): 6352 Å² total; per-residue (Å²): 130,34,38,62,29,92,83,40,49,63,90,86,54,77,56,54,67,66,52,51,49,34,29,46,50,34,25,50,56,28,46,77,72,76,41,60,35,44,46,52,54,52,35,58,61,69,66,45,80,88,57,92,75,84,91,80,87,74,94,48,72,68,49,50,54,51,54,52,49,32,54,56,36,33,82,74,74,47,74,65,62,69,62,49,52,53,40,48,61,54,35,52,92,49,59,95,65,83,56,92,79,85,87,131

Nearest PDB structures (foldseek):
  7ezl-assembly1_A  TM=9.590E-01  e=3.554E-10  Oryza sativa Japonica Group
  8usu-assembly1_A  TM=9.485E-01  e=2.654E-10  Myrciaria dubia
  8usu-assembly2_B  TM=9.608E-01  e=1.625E-09  Myrciaria dubia
  8scc-assembly2_B  TM=9.486E-01  e=1.363E-09  Myrciaria dubia
  7svq-assembly2_B  TM=9.513E-01  e=3.473E-09  Spinacia oleracea